Protein AF-A0A2V9Z020-F1 (afdb_monomer_lite)

pLDDT: mean 76.61, std 16.36, range [40.0, 91.0]

Structure (mmCIF, N/CA/C/O backbone):
data_AF-A0A2V9Z020-F1
#
_entry.id   AF-A0A2V9Z020-F1
#
loop_
_atom_site.group_PDB
_atom_site.id
_atom_site.type_symbol
_atom_site.label_atom_id
_atom_site.label_alt_id
_atom_site.label_comp_id
_atom_site.label_asym_id
_atom_site.label_entity_id
_atom_site.label_seq_id
_atom_site.pdbx_PDB_ins_code
_atom_site.Cartn_x
_atom_site.Cartn_y
_atom_site.Cartn_z
_atom_site.occupancy
_atom_site.B_iso_or_equiv
_atom_site.auth_seq_id
_atom_site.auth_comp_id
_atom_site.auth_asym_id
_atom_site.auth_atom_id
_atom_site.pdbx_PDB_model_num
ATOM 1 N N . MET A 1 1 ? -11.389 18.663 8.753 1.00 43.09 1 MET A N 1
ATOM 2 C CA . MET A 1 1 ? -11.159 17.211 8.615 1.00 43.09 1 MET A CA 1
ATOM 3 C C . MET A 1 1 ? -10.323 16.812 9.813 1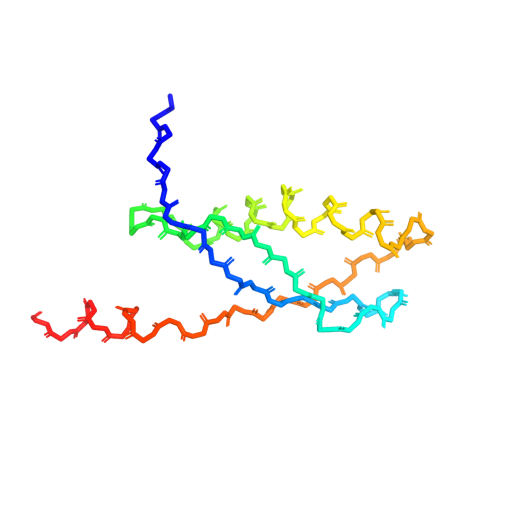.00 43.09 1 MET A C 1
ATOM 5 O O . MET A 1 1 ? -9.197 17.272 9.904 1.00 43.09 1 MET A O 1
ATOM 9 N N . ASN A 1 2 ? -10.910 16.126 10.795 1.00 43.06 2 ASN A N 1
ATOM 10 C CA . ASN A 1 2 ? -10.168 15.721 11.987 1.00 43.06 2 ASN A CA 1
ATOM 11 C C . ASN A 1 2 ? -9.206 14.601 11.591 1.00 43.06 2 ASN A C 1
ATOM 13 O O . ASN A 1 2 ? -9.644 13.494 11.283 1.00 43.06 2 ASN A O 1
ATOM 17 N N . ASP A 1 3 ? -7.912 14.911 11.592 1.00 52.09 3 ASP A N 1
ATOM 18 C CA . ASP A 1 3 ? -6.825 13.939 11.591 1.00 52.09 3 ASP A CA 1
ATOM 19 C C . ASP A 1 3 ? -6.883 13.138 12.897 1.00 52.09 3 ASP A C 1
ATOM 21 O O . ASP A 1 3 ? -6.135 13.377 13.844 1.00 52.09 3 ASP A O 1
ATOM 25 N N . VAL A 1 4 ? -7.801 12.176 12.973 1.00 55.00 4 VAL A N 1
ATOM 26 C CA . VAL A 1 4 ? -7.683 11.093 13.947 1.00 55.00 4 VAL A CA 1
ATOM 27 C C . VAL A 1 4 ? -6.514 10.243 13.454 1.00 55.00 4 VAL A C 1
ATOM 29 O O . VAL A 1 4 ? -6.674 9.371 12.601 1.00 55.00 4 VAL A O 1
ATOM 32 N N . GLN A 1 5 ? -5.306 10.593 13.899 1.00 62.91 5 GLN A N 1
ATOM 33 C CA . GLN A 1 5 ? -4.076 9.878 13.577 1.00 62.91 5 GLN A CA 1
ATOM 34 C C . GLN A 1 5 ? -4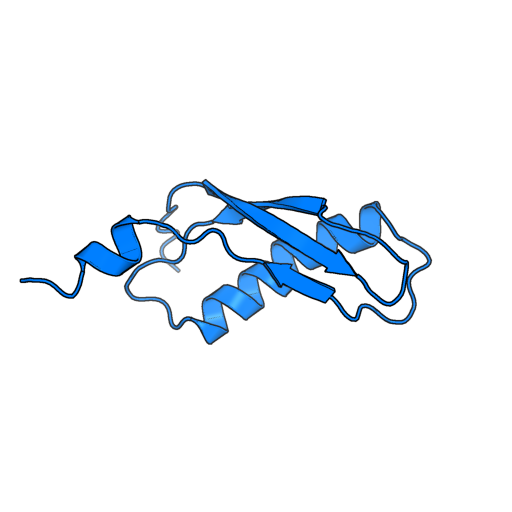.112 8.517 14.281 1.00 62.91 5 GLN A C 1
ATOM 36 O O . GLN A 1 5 ? -3.656 8.375 15.412 1.00 62.91 5 GLN A O 1
ATOM 41 N N . GLY A 1 6 ? -4.729 7.531 13.628 1.00 67.50 6 GLY A N 1
ATOM 42 C CA . GLY A 1 6 ? -4.658 6.134 14.046 1.00 67.50 6 GLY A CA 1
ATOM 43 C C . GLY A 1 6 ? -3.215 5.611 14.004 1.00 67.50 6 GLY A C 1
ATOM 44 O O . GLY A 1 6 ? -2.357 6.217 13.348 1.00 67.50 6 GLY A O 1
ATOM 45 N N . PRO A 1 7 ? -2.927 4.496 14.697 1.00 81.81 7 PRO A N 1
ATOM 46 C CA . PRO A 1 7 ? -1.606 3.882 14.672 1.00 81.81 7 PRO A CA 1
ATOM 47 C C . PRO A 1 7 ? -1.225 3.453 13.249 1.00 81.81 7 PRO A C 1
ATOM 49 O O . PRO A 1 7 ? -2.066 3.280 12.367 1.00 81.81 7 PRO A O 1
ATOM 52 N N . MET A 1 8 ? 0.073 3.296 13.011 1.00 85.50 8 MET A N 1
ATOM 53 C CA . MET A 1 8 ? 0.598 2.852 11.723 1.00 85.50 8 MET A CA 1
ATOM 54 C C . MET A 1 8 ? 0.684 1.319 11.688 1.00 85.50 8 MET A C 1
ATOM 56 O O . MET A 1 8 ? 1.170 0.711 12.638 1.00 85.50 8 MET A O 1
ATOM 60 N N . VAL A 1 9 ? 0.255 0.699 10.588 1.00 85.00 9 VAL A N 1
ATOM 61 C CA . VAL A 1 9 ? 0.277 -0.758 10.374 1.00 85.00 9 VAL A CA 1
ATOM 62 C C . VAL A 1 9 ? 1.080 -1.119 9.127 1.00 85.00 9 VAL A C 1
ATOM 64 O O . VAL A 1 9 ? 1.099 -0.373 8.147 1.00 85.00 9 VAL A O 1
ATOM 67 N N . GLU A 1 10 ? 1.759 -2.266 9.153 1.00 85.88 10 GLU A N 1
ATOM 68 C CA . GLU A 1 10 ? 2.472 -2.797 7.987 1.00 85.88 10 GLU A CA 1
ATOM 69 C C . GLU A 1 10 ? 1.508 -3.588 7.098 1.00 85.88 10 GLU A C 1
ATOM 71 O O . GLU A 1 10 ? 0.880 -4.545 7.549 1.00 85.88 10 GLU A O 1
ATOM 76 N N . VAL A 1 11 ? 1.420 -3.217 5.823 1.00 86.38 11 VAL A N 1
ATOM 77 C CA . VAL A 1 11 ? 0.706 -3.984 4.797 1.00 86.38 11 VAL A CA 1
ATOM 78 C C . VAL A 1 11 ? 1.686 -4.462 3.738 1.00 86.38 11 VAL A C 1
ATOM 80 O O . VAL A 1 11 ? 2.765 -3.893 3.546 1.00 86.38 11 VAL A O 1
ATOM 83 N N . LEU A 1 12 ? 1.304 -5.521 3.033 1.00 89.62 12 LEU A N 1
ATOM 84 C CA . LEU A 1 12 ? 2.069 -6.038 1.912 1.00 89.62 12 LEU A CA 1
ATOM 85 C C . LEU A 1 12 ? 1.321 -5.751 0.619 1.00 89.62 12 LEU A C 1
ATOM 87 O O . LEU A 1 12 ? 0.104 -5.896 0.552 1.00 89.62 12 LEU A O 1
ATOM 91 N N . TYR A 1 13 ? 2.045 -5.420 -0.439 1.00 89.75 13 TYR A N 1
ATOM 92 C CA . TYR A 1 13 ? 1.475 -5.418 -1.779 1.00 89.75 13 TYR A CA 1
ATOM 93 C C . TYR A 1 13 ? 2.410 -6.086 -2.783 1.00 89.75 13 TYR A C 1
ATOM 95 O O . TYR A 1 13 ? 3.612 -6.253 -2.552 1.00 89.75 13 TYR A O 1
ATOM 103 N N . SER A 1 14 ? 1.838 -6.533 -3.892 1.00 90.19 14 SER A N 1
ATOM 104 C CA . SER A 1 14 ? 2.577 -7.036 -5.048 1.00 90.19 14 SER A CA 1
ATOM 105 C C . SER A 1 14 ? 2.023 -6.379 -6.300 1.00 90.19 14 SER A C 1
ATOM 107 O O . SER A 1 14 ? 0.822 -6.175 -6.383 1.00 90.19 14 SER A O 1
ATOM 109 N N . CYS A 1 15 ? 2.862 -6.052 -7.276 1.00 90.12 15 CYS A N 1
ATOM 110 C CA . CYS A 1 15 ? 2.420 -5.575 -8.578 1.00 90.12 15 CYS A CA 1
ATOM 111 C C . CYS A 1 15 ? 2.703 -6.644 -9.628 1.00 90.12 15 CYS A C 1
ATOM 113 O O . CYS A 1 15 ? 3.858 -6.958 -9.922 1.00 90.12 15 CYS A O 1
ATOM 115 N N . MET A 1 16 ? 1.642 -7.181 -10.228 1.00 86.62 16 MET A N 1
ATOM 116 C CA . MET A 1 16 ? 1.770 -8.163 -11.305 1.00 86.62 16 MET A CA 1
ATOM 117 C C . MET A 1 16 ? 2.356 -7.555 -12.585 1.00 86.62 16 MET A C 1
ATOM 119 O O . MET A 1 16 ? 2.960 -8.275 -13.371 1.00 86.62 16 MET A O 1
ATOM 123 N N . GLY A 1 17 ? 2.201 -6.242 -12.790 1.00 86.56 17 GLY A N 1
ATOM 124 C CA . GLY A 1 17 ? 2.681 -5.554 -13.989 1.00 86.56 17 GLY A CA 1
ATOM 125 C C . GLY A 1 17 ? 4.203 -5.449 -14.070 1.00 86.56 17 GLY A C 1
ATOM 126 O O . GLY A 1 17 ? 4.776 -5.708 -15.122 1.00 86.56 17 GLY A O 1
ATOM 127 N N . CYS A 1 18 ? 4.868 -5.084 -12.969 1.00 88.50 18 CYS A N 1
ATOM 128 C CA . CYS A 1 18 ? 6.333 -4.974 -12.909 1.00 88.50 18 CYS A CA 1
ATOM 129 C C . CYS A 1 18 ? 7.019 -6.139 -12.180 1.00 88.50 18 CYS A C 1
ATOM 131 O O . CYS A 1 18 ? 8.245 -6.178 -12.109 1.00 88.50 18 CYS A O 1
ATOM 133 N N . GLY A 1 19 ? 6.255 -7.079 -11.617 1.00 87.81 19 GLY A N 1
ATOM 134 C CA . GLY A 1 19 ? 6.794 -8.226 -10.888 1.00 87.81 19 GLY A CA 1
ATOM 135 C C . GLY A 1 19 ? 7.259 -7.919 -9.461 1.00 87.81 19 GLY A C 1
ATOM 136 O O . GLY A 1 19 ? 7.896 -8.775 -8.846 1.00 87.81 19 GLY A O 1
ATOM 137 N N . LEU A 1 20 ? 6.936 -6.743 -8.911 1.00 89.19 20 LEU A N 1
ATOM 138 C CA . LEU A 1 20 ? 7.206 -6.414 -7.511 1.00 89.19 20 LEU A CA 1
ATOM 139 C C . LEU A 1 20 ? 6.407 -7.359 -6.602 1.00 89.19 20 LEU A C 1
ATOM 141 O O . LEU A 1 20 ? 5.190 -7.459 -6.731 1.00 89.19 20 LEU A O 1
ATOM 145 N N . LYS A 1 21 ? 7.069 -8.065 -5.680 1.00 89.19 21 LYS A N 1
ATOM 146 C CA . LYS A 1 21 ? 6.429 -9.081 -4.826 1.00 89.19 21 LYS A CA 1
ATOM 147 C C . LYS A 1 21 ? 6.641 -8.782 -3.351 1.00 89.19 21 LYS A C 1
ATOM 149 O O . LYS A 1 21 ? 7.769 -8.535 -2.935 1.00 89.19 21 LYS A O 1
ATOM 154 N N . LYS A 1 22 ? 5.567 -8.906 -2.562 1.00 86.88 22 LYS A N 1
ATOM 155 C CA . LYS A 1 22 ? 5.578 -8.831 -1.086 1.00 86.88 22 LYS A CA 1
ATOM 156 C C . LYS A 1 22 ? 6.312 -7.592 -0.551 1.00 86.88 22 LYS A C 1
ATOM 158 O O . LYS A 1 22 ? 7.072 -7.673 0.414 1.00 86.88 22 LYS A O 1
ATOM 163 N N . ARG A 1 23 ? 6.096 -6.439 -1.182 1.00 89.50 23 ARG A N 1
ATOM 164 C CA . ARG A 1 23 ? 6.654 -5.168 -0.731 1.00 89.50 23 ARG A CA 1
ATOM 165 C C . ARG A 1 23 ? 5.902 -4.707 0.513 1.00 89.50 23 ARG A C 1
ATOM 167 O O . ARG A 1 23 ? 4.680 -4.607 0.490 1.00 89.50 23 ARG A O 1
ATOM 174 N N . ARG A 1 24 ? 6.647 -4.431 1.580 1.00 91.00 24 ARG A N 1
ATOM 175 C CA . ARG A 1 24 ? 6.137 -3.843 2.824 1.00 91.00 24 ARG A CA 1
ATOM 176 C C . ARG A 1 24 ? 5.957 -2.345 2.668 1.00 91.00 24 ARG A C 1
ATOM 178 O O . ARG A 1 24 ? 6.895 -1.669 2.250 1.00 91.00 24 ARG A O 1
ATOM 185 N N . VAL A 1 25 ? 4.790 -1.848 3.052 1.00 89.75 25 VAL A N 1
ATOM 186 C CA . VAL A 1 25 ? 4.522 -0.418 3.179 1.00 89.75 25 VAL A CA 1
ATOM 187 C C . VAL A 1 25 ? 3.766 -0.161 4.475 1.00 89.75 25 VAL A C 1
ATOM 189 O O . VAL A 1 25 ? 2.897 -0.934 4.875 1.00 89.75 25 VAL A O 1
ATOM 192 N N . THR A 1 26 ? 4.128 0.922 5.149 1.00 88.94 26 THR A N 1
ATOM 193 C CA . THR A 1 26 ? 3.507 1.320 6.407 1.00 88.94 26 THR A CA 1
ATOM 194 C C . THR A 1 26 ? 2.394 2.318 6.115 1.00 88.94 26 THR A C 1
ATOM 196 O O . THR A 1 26 ? 2.639 3.354 5.497 1.00 88.94 26 THR A O 1
ATOM 199 N N . VAL A 1 27 ? 1.176 2.018 6.557 1.00 86.00 27 VAL A N 1
ATOM 200 C CA . VAL A 1 27 ? -0.032 2.808 6.274 1.00 86.00 27 VAL A CA 1
ATOM 201 C C . VAL A 1 27 ? -0.770 3.126 7.566 1.00 86.00 27 VAL A C 1
ATOM 203 O O . VAL A 1 27 ? -0.515 2.504 8.594 1.00 86.00 27 VAL A O 1
ATOM 206 N N . ARG A 1 28 ? -1.685 4.095 7.540 1.00 86.19 28 ARG A N 1
ATOM 207 C CA . ARG A 1 28 ? -2.543 4.361 8.702 1.00 86.19 28 ARG A CA 1
ATOM 208 C C . ARG A 1 28 ? -3.541 3.227 8.895 1.00 86.19 28 ARG A C 1
ATOM 210 O O . ARG A 1 28 ? -4.165 2.792 7.928 1.00 86.19 28 ARG A O 1
ATOM 217 N N . GLU A 1 29 ? -3.716 2.782 10.135 1.00 84.56 29 GLU A N 1
ATOM 218 C CA . GLU A 1 29 ? -4.803 1.879 10.498 1.00 84.56 29 GLU A CA 1
ATOM 219 C C . GLU A 1 29 ? -6.151 2.504 10.128 1.00 84.56 29 GLU A C 1
ATOM 221 O O . GLU A 1 29 ? -6.348 3.718 10.236 1.00 84.56 29 GLU A O 1
ATOM 226 N N . ARG A 1 30 ? -7.089 1.663 9.688 1.00 83.62 30 ARG A N 1
ATOM 227 C CA . ARG A 1 30 ? -8.454 2.084 9.396 1.00 83.62 30 ARG A CA 1
ATOM 228 C C . ARG A 1 30 ? -9.171 2.508 10.683 1.00 83.62 30 ARG A C 1
ATOM 230 O O . ARG A 1 30 ? -9.404 1.654 11.539 1.00 83.62 30 ARG A O 1
ATOM 237 N N . PRO A 1 31 ? -9.648 3.757 10.799 1.00 81.56 31 PRO A N 1
ATOM 238 C CA . PRO A 1 31 ? -10.569 4.137 11.859 1.00 81.56 31 PRO A CA 1
ATOM 239 C C . PRO A 1 31 ? -11.853 3.300 11.783 1.00 81.56 31 PRO A C 1
ATOM 241 O O . PRO A 1 31 ? -12.395 3.089 10.698 1.00 81.56 31 PRO A O 1
ATOM 244 N N . ALA A 1 32 ? -12.400 2.881 12.926 1.00 78.19 32 ALA A N 1
ATOM 245 C CA . ALA A 1 32 ? -13.619 2.060 12.972 1.00 78.19 32 ALA A CA 1
ATOM 246 C C . ALA A 1 32 ? -14.822 2.697 12.243 1.00 78.19 32 ALA A C 1
ATOM 248 O O . ALA A 1 32 ? -15.665 1.989 11.697 1.00 78.19 32 ALA A O 1
ATOM 249 N N . VAL A 1 33 ? -14.868 4.032 12.212 1.00 79.19 33 VAL A N 1
ATOM 250 C CA . VAL A 1 33 ? -15.915 4.841 11.570 1.00 79.19 33 VAL A CA 1
ATOM 251 C C . VAL A 1 33 ? -15.718 5.028 10.061 1.00 79.19 33 VAL A C 1
ATOM 253 O O . VAL A 1 33 ? -16.648 5.455 9.385 1.00 79.19 33 VAL A O 1
ATOM 256 N N . GLN A 1 34 ? -14.530 4.729 9.521 1.00 80.12 34 GLN A N 1
ATOM 257 C CA . GLN A 1 34 ? -14.237 4.880 8.094 1.00 80.12 34 GLN A CA 1
ATOM 258 C C . GLN A 1 34 ? -14.689 3.634 7.323 1.00 80.12 34 GLN A C 1
ATOM 260 O O . GLN A 1 34 ? -14.392 2.487 7.696 1.00 80.12 34 GLN A O 1
ATOM 265 N N . ALA A 1 35 ? -15.378 3.855 6.203 1.00 83.69 35 ALA A N 1
ATOM 266 C CA . ALA A 1 35 ? -15.760 2.778 5.304 1.00 83.69 35 ALA A CA 1
ATOM 267 C C . ALA A 1 35 ? -14.510 2.078 4.745 1.00 83.69 35 ALA A C 1
ATOM 269 O O . ALA A 1 35 ? -13.526 2.719 4.376 1.00 83.69 35 ALA A O 1
ATOM 270 N N . VAL A 1 36 ? -14.552 0.743 4.650 1.00 82.06 36 VAL A N 1
ATOM 271 C CA . VAL A 1 36 ? -13.410 -0.062 4.173 1.00 82.06 36 VAL A CA 1
ATOM 272 C C . VAL A 1 36 ? -12.952 0.387 2.784 1.00 82.06 36 VAL A C 1
ATOM 274 O O . VAL A 1 36 ? -11.756 0.525 2.563 1.00 82.06 36 VAL A O 1
ATOM 277 N N . GLY A 1 37 ? -13.887 0.656 1.867 1.00 82.00 37 GLY A N 1
ATOM 278 C CA . GLY A 1 37 ? -13.560 1.091 0.506 1.00 82.00 37 GLY A CA 1
ATOM 279 C C . GLY A 1 37 ? -12.860 2.451 0.453 1.00 82.00 37 GLY A C 1
ATOM 280 O O . GLY A 1 37 ? -11.902 2.614 -0.295 1.00 82.00 37 GLY A O 1
ATOM 281 N N . GLU A 1 38 ? -13.286 3.407 1.280 1.00 86.31 38 GLU A N 1
ATOM 282 C CA . GLU A 1 38 ? -12.645 4.726 1.371 1.00 86.31 38 GLU A CA 1
ATOM 283 C C . GLU A 1 38 ? -11.225 4.615 1.922 1.00 86.31 38 GLU A C 1
ATOM 285 O O . GLU A 1 38 ? -10.299 5.206 1.369 1.00 86.31 38 GLU A O 1
ATOM 290 N N . TRP A 1 39 ? -11.045 3.801 2.963 1.00 84.62 39 TRP A N 1
ATOM 291 C CA . TRP A 1 39 ? -9.730 3.541 3.534 1.00 84.62 39 TRP A CA 1
ATOM 292 C C . TRP A 1 39 ? -8.798 2.829 2.547 1.00 84.62 39 TRP A C 1
ATOM 294 O O . TRP A 1 39 ? -7.647 3.230 2.395 1.00 84.62 39 TRP A O 1
ATOM 304 N N . ILE A 1 40 ? -9.291 1.814 1.823 1.00 83.75 40 ILE A N 1
ATOM 305 C CA . ILE A 1 40 ? -8.516 1.134 0.774 1.00 83.75 40 ILE A CA 1
ATOM 306 C C . ILE A 1 40 ? -8.114 2.129 -0.314 1.00 83.75 40 ILE A C 1
ATOM 308 O O . ILE A 1 40 ? -6.952 2.136 -0.708 1.00 83.75 40 ILE A O 1
ATOM 312 N N . ASN A 1 41 ? -9.027 2.986 -0.778 1.00 85.44 41 ASN A N 1
ATOM 313 C CA . ASN A 1 41 ? -8.708 3.997 -1.787 1.00 85.44 41 ASN A CA 1
ATOM 314 C C . ASN A 1 41 ? -7.628 4.966 -1.300 1.00 85.44 41 ASN A C 1
ATOM 316 O O . ASN A 1 41 ? -6.676 5.241 -2.030 1.00 85.44 41 ASN A O 1
ATOM 320 N N . GLU A 1 42 ? -7.737 5.454 -0.063 1.00 85.31 42 GLU A N 1
ATOM 321 C CA . GLU A 1 42 ? -6.709 6.300 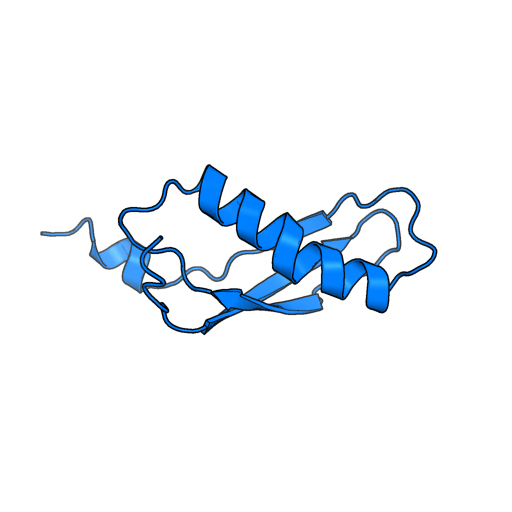0.539 1.00 85.31 42 GLU A CA 1
ATOM 322 C C . GLU A 1 42 ? -5.361 5.577 0.593 1.00 85.31 42 GLU A C 1
ATOM 324 O O . GLU A 1 42 ? -4.337 6.115 0.171 1.00 85.31 42 GLU A O 1
ATOM 329 N N . MET A 1 43 ? -5.365 4.337 1.069 1.00 84.62 43 MET A N 1
ATOM 330 C CA . MET A 1 43 ? -4.167 3.533 1.234 1.00 84.62 43 MET A CA 1
ATOM 331 C C . MET A 1 43 ? -3.507 3.198 -0.120 1.00 84.62 43 MET A C 1
ATOM 333 O O . MET A 1 43 ? -2.287 3.331 -0.258 1.00 84.62 43 MET A O 1
ATOM 337 N N . VAL A 1 44 ? -4.296 2.849 -1.141 1.00 84.81 44 VAL A N 1
ATOM 338 C CA . VAL A 1 44 ? -3.813 2.584 -2.505 1.00 84.81 44 VAL A CA 1
ATOM 339 C C . VAL A 1 44 ? -3.225 3.848 -3.124 1.00 84.81 44 VAL A C 1
ATOM 341 O O . VAL A 1 44 ? -2.122 3.800 -3.658 1.00 84.81 44 VAL A O 1
ATOM 344 N N . MET A 1 45 ? -3.913 4.985 -3.026 1.00 81.00 45 MET A N 1
ATOM 345 C CA . MET A 1 45 ? -3.478 6.218 -3.686 1.00 81.00 45 MET A CA 1
ATOM 346 C C . MET A 1 45 ? -2.298 6.889 -2.982 1.00 81.00 45 MET A C 1
ATOM 348 O O . MET A 1 45 ? -1.377 7.363 -3.643 1.00 81.00 45 MET A O 1
ATOM 352 N N . ARG A 1 46 ? -2.314 6.953 -1.645 1.00 84.62 46 ARG A N 1
ATOM 353 C CA . ARG A 1 46 ? -1.338 7.739 -0.876 1.00 84.62 46 ARG A CA 1
ATOM 354 C C . ARG A 1 46 ? -0.102 6.959 -0.466 1.00 84.62 46 ARG A C 1
ATOM 356 O O . ARG A 1 46 ? 0.961 7.555 -0.369 1.00 84.62 46 ARG A O 1
ATOM 363 N N . TYR A 1 47 ? -0.225 5.661 -0.207 1.00 87.62 47 TYR A N 1
ATOM 364 C CA . TYR A 1 47 ? 0.883 4.885 0.347 1.00 87.62 47 TYR A CA 1
ATOM 365 C C . TYR A 1 47 ?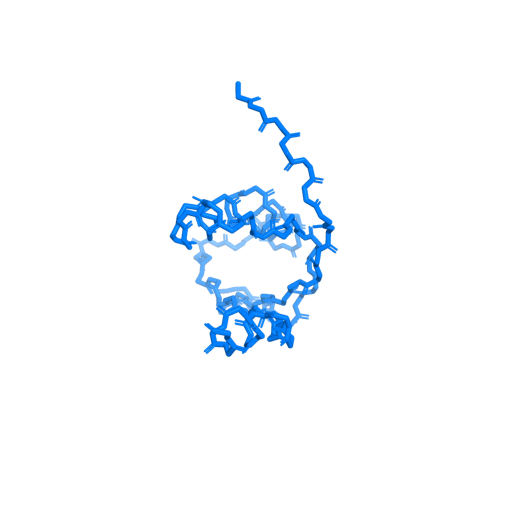 1.434 3.908 -0.681 1.00 87.62 47 TYR A C 1
ATOM 367 O O . TYR A 1 47 ? 2.595 4.011 -1.072 1.00 87.62 47 TYR A O 1
ATOM 375 N N . VAL A 1 48 ? 0.590 2.996 -1.166 1.00 88.00 48 VAL A N 1
ATOM 376 C CA . VAL A 1 48 ? 1.012 1.956 -2.114 1.00 88.00 48 VAL A CA 1
ATOM 377 C C . VAL A 1 48 ? 1.410 2.569 -3.453 1.00 88.00 48 VAL A C 1
ATOM 379 O O . VAL A 1 48 ? 2.451 2.219 -3.992 1.00 88.00 48 VAL A O 1
ATOM 382 N N . GLY A 1 49 ? 0.620 3.507 -3.978 1.00 87.12 49 GLY A N 1
ATOM 383 C CA . GLY A 1 49 ? 0.869 4.145 -5.267 1.00 87.12 49 GLY A CA 1
ATOM 384 C C . GLY A 1 49 ? 2.188 4.914 -5.296 1.00 87.12 49 GLY A C 1
ATOM 385 O O . GLY A 1 49 ? 2.981 4.727 -6.216 1.00 87.12 49 GLY A O 1
ATOM 386 N N . LEU A 1 50 ? 2.459 5.725 -4.267 1.00 88.62 50 LEU A N 1
ATOM 387 C CA . LEU A 1 50 ? 3.706 6.488 -4.171 1.00 88.62 50 LEU A CA 1
ATOM 388 C C . LEU A 1 50 ? 4.929 5.577 -4.004 1.00 88.62 50 LEU A C 1
ATOM 390 O O . LEU A 1 50 ? 5.912 5.756 -4.724 1.00 88.62 50 LEU A O 1
ATOM 394 N N . ASP A 1 51 ? 4.858 4.578 -3.115 1.00 90.81 51 ASP A N 1
ATOM 395 C CA . ASP A 1 51 ? 5.936 3.590 -2.961 1.00 90.81 51 ASP A CA 1
ATOM 396 C C . ASP A 1 51 ? 6.170 2.830 -4.273 1.00 90.81 51 ASP A C 1
ATOM 398 O O . ASP A 1 51 ? 7.306 2.681 -4.717 1.00 90.81 51 ASP A O 1
ATOM 402 N N . HIS A 1 52 ? 5.101 2.428 -4.959 1.00 90.19 52 HIS A N 1
ATOM 403 C CA . HIS A 1 52 ? 5.197 1.704 -6.219 1.00 90.19 52 HIS A CA 1
ATOM 404 C C . HIS A 1 52 ? 5.843 2.535 -7.331 1.00 90.19 52 HIS A C 1
ATOM 406 O O . HIS A 1 52 ? 6.702 2.020 -8.043 1.00 90.19 52 HIS A O 1
ATOM 412 N N . MET A 1 53 ? 5.484 3.814 -7.483 1.00 89.06 53 MET A N 1
ATOM 413 C CA . MET A 1 53 ? 6.136 4.688 -8.467 1.00 89.06 53 MET A CA 1
ATOM 414 C C . MET A 1 53 ? 7.634 4.846 -8.188 1.00 89.06 53 MET A C 1
ATOM 416 O O . MET A 1 53 ? 8.425 4.881 -9.127 1.00 89.06 53 MET A O 1
ATOM 420 N N . ALA A 1 54 ? 8.035 4.904 -6.915 1.00 90.56 54 ALA A N 1
ATOM 421 C CA . ALA A 1 54 ? 9.443 4.981 -6.537 1.00 90.56 54 ALA A CA 1
ATOM 422 C C . ALA A 1 54 ? 10.193 3.666 -6.819 1.00 90.56 54 ALA A C 1
ATOM 424 O O . ALA A 1 54 ? 11.317 3.685 -7.318 1.00 90.56 54 ALA A O 1
ATOM 425 N N . MET A 1 55 ? 9.567 2.521 -6.532 1.00 90.50 55 MET A N 1
ATOM 426 C CA . MET A 1 55 ? 10.184 1.195 -6.673 1.00 90.50 55 MET A CA 1
ATOM 427 C C . MET A 1 55 ? 10.106 0.621 -8.092 1.00 9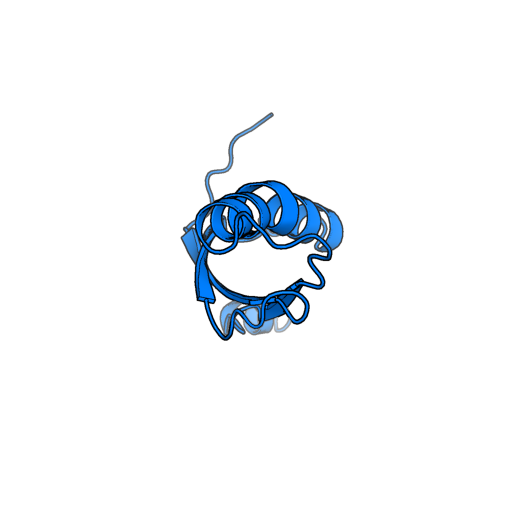0.50 55 MET A C 1
ATOM 429 O O . MET A 1 55 ? 10.844 -0.300 -8.439 1.00 90.50 55 MET A O 1
ATOM 433 N N . SER A 1 56 ? 9.175 1.093 -8.915 1.00 89.50 56 SER A N 1
ATOM 434 C CA . SER A 1 56 ? 8.920 0.588 -10.265 1.00 89.50 56 SER A CA 1
ATOM 435 C C . SER A 1 56 ? 8.503 1.726 -11.206 1.00 89.50 56 SER A C 1
ATOM 437 O O . SER A 1 56 ? 7.400 1.695 -11.756 1.00 89.50 56 SER A O 1
ATOM 439 N N . PRO A 1 57 ? 9.388 2.715 -11.445 1.00 88.19 57 PRO A N 1
ATOM 440 C CA . PRO A 1 57 ? 9.065 3.931 -12.203 1.00 88.19 57 PRO A CA 1
ATOM 441 C C . PRO A 1 57 ? 8.693 3.669 -13.669 1.00 88.19 57 PRO A C 1
ATOM 443 O O . PRO A 1 57 ? 8.064 4.504 -14.308 1.00 88.19 57 PRO A O 1
ATOM 446 N N . LEU A 1 58 ? 9.062 2.502 -14.206 1.00 89.69 58 LEU A N 1
ATOM 447 C CA . LEU A 1 58 ? 8.745 2.079 -15.574 1.00 89.69 58 LEU A CA 1
ATOM 448 C C . LEU A 1 58 ? 7.484 1.203 -15.660 1.00 89.69 58 LEU A C 1
ATOM 450 O O . LEU A 1 58 ? 7.171 0.672 -16.725 1.00 89.69 58 LEU A O 1
ATOM 454 N N . CYS A 1 59 ? 6.762 1.001 -14.554 1.00 88.38 59 CYS A N 1
ATOM 455 C CA . CYS A 1 59 ? 5.545 0.202 -14.567 1.00 88.38 59 CYS A CA 1
ATOM 456 C C . CYS A 1 59 ? 4.400 0.970 -15.241 1.00 88.38 59 CYS A C 1
ATOM 458 O O . CYS A 1 59 ? 3.879 1.939 -14.698 1.00 88.38 59 CYS A O 1
ATOM 460 N N . THR A 1 60 ? 3.973 0.497 -16.411 1.00 81.31 60 THR A N 1
ATOM 461 C CA . THR A 1 60 ? 2.881 1.099 -17.196 1.00 81.31 60 THR A CA 1
ATOM 462 C C . THR A 1 60 ? 1.507 0.494 -16.899 1.00 81.31 60 THR A C 1
ATOM 464 O O . THR A 1 60 ? 0.495 1.011 -17.360 1.00 81.31 60 THR A O 1
ATOM 467 N N . HIS A 1 61 ? 1.460 -0.593 -16.122 1.00 69.88 61 HIS A N 1
ATOM 468 C CA . HIS A 1 61 ? 0.234 -1.328 -15.802 1.00 69.88 61 HIS A CA 1
ATOM 469 C C . HIS A 1 61 ? 0.219 -1.776 -14.332 1.00 69.88 61 HIS A C 1
ATOM 471 O O . HIS A 1 61 ? 0.453 -2.955 -14.045 1.00 69.88 61 HIS A O 1
ATOM 477 N N . PRO A 1 62 ? -0.050 -0.868 -13.376 1.00 63.41 62 PRO A N 1
ATOM 478 C CA . PRO A 1 62 ? -0.066 -1.204 -11.958 1.00 63.41 62 PRO A CA 1
ATOM 479 C C . PRO A 1 62 ? -1.312 -2.031 -11.606 1.00 63.41 62 PRO A C 1
ATOM 481 O O . PRO A 1 62 ? -2.331 -1.511 -11.162 1.00 63.41 62 PRO A O 1
ATOM 484 N N . LYS A 1 63 ? -1.237 -3.350 -11.799 1.00 72.69 63 LYS A N 1
ATOM 485 C CA . LYS A 1 63 ? -2.163 -4.308 -11.179 1.00 72.69 63 LYS A CA 1
ATOM 486 C C . LYS A 1 63 ? -1.584 -4.704 -9.827 1.00 72.69 63 LYS A C 1
ATOM 488 O O . LYS A 1 63 ? -0.813 -5.662 -9.749 1.00 72.69 63 LYS A O 1
ATOM 493 N N . ALA A 1 64 ? -1.870 -3.894 -8.810 1.00 73.44 64 ALA A N 1
ATOM 494 C CA . ALA A 1 64 ? -1.391 -4.120 -7.457 1.00 73.44 64 ALA A CA 1
ATOM 495 C C . ALA A 1 64 ? -2.391 -4.968 -6.659 1.00 73.44 64 ALA A C 1
ATOM 497 O O . ALA A 1 64 ? -3.522 -4.542 -6.434 1.00 73.44 64 ALA A O 1
ATOM 498 N N . ASP A 1 65 ? -1.953 -6.139 -6.208 1.00 80.00 65 ASP A N 1
ATOM 499 C CA . ASP A 1 65 ? -2.661 -6.945 -5.222 1.00 80.00 65 ASP A CA 1
ATOM 500 C C . ASP A 1 65 ? -2.227 -6.515 -3.826 1.00 80.00 65 ASP A C 1
ATOM 502 O O . ASP A 1 65 ? -1.032 -6.467 -3.509 1.00 80.00 65 ASP A O 1
ATOM 506 N N . LEU A 1 66 ? -3.208 -6.225 -2.982 1.00 78.12 66 LEU A N 1
ATOM 507 C CA . LEU A 1 66 ? -2.993 -5.803 -1.612 1.00 78.12 66 LEU A CA 1
ATOM 508 C C . LEU A 1 66 ? -3.271 -6.954 -0.646 1.00 78.12 66 LEU A C 1
ATOM 510 O O . LEU A 1 66 ? -4.351 -7.540 -0.638 1.00 78.12 66 LEU A O 1
ATOM 514 N N . MET A 1 67 ? -2.306 -7.219 0.221 1.00 81.19 67 MET A N 1
ATOM 515 C CA . MET A 1 67 ? -2.408 -8.154 1.331 1.00 81.19 67 MET A CA 1
ATOM 516 C C . MET A 1 67 ? -2.442 -7.353 2.631 1.00 81.19 67 MET A C 1
ATOM 518 O O . MET A 1 67 ? -1.429 -6.822 3.094 1.00 81.19 67 MET A O 1
ATOM 522 N N . LEU A 1 68 ? -3.634 -7.262 3.213 1.00 67.94 68 LEU A N 1
ATOM 523 C CA . LEU A 1 68 ? -3.835 -6.623 4.504 1.00 67.94 68 LEU A CA 1
ATOM 524 C C . LEU A 1 68 ? -3.428 -7.579 5.631 1.00 67.94 68 LEU A C 1
ATOM 526 O O . LEU A 1 68 ? -3.771 -8.764 5.562 1.00 67.94 68 LEU A O 1
ATOM 530 N N . PRO A 1 69 ? -2.722 -7.100 6.670 1.00 63.06 69 PRO A N 1
ATOM 531 C CA . PRO A 1 69 ? -2.487 -7.895 7.858 1.00 63.06 69 PRO A CA 1
ATOM 532 C C . PRO A 1 69 ? -3.845 -8.242 8.466 1.00 63.06 69 PRO A C 1
ATOM 534 O O . PRO A 1 69 ? -4.706 -7.379 8.657 1.00 63.06 69 PRO A O 1
ATOM 537 N N . TYR A 1 70 ? -4.042 -9.520 8.769 1.00 53.03 70 TYR A N 1
ATOM 538 C CA . TYR A 1 70 ? -5.150 -9.919 9.617 1.00 53.03 70 TYR A CA 1
ATOM 539 C C . TYR A 1 70 ? -4.827 -9.443 11.034 1.00 53.03 70 TYR A C 1
ATOM 541 O O . TYR A 1 70 ? -3.997 -10.025 11.726 1.00 53.03 70 TYR A O 1
ATOM 549 N N . ALA A 1 71 ? -5.417 -8.321 11.428 1.00 53.16 71 ALA A N 1
ATOM 550 C CA . ALA A 1 71 ? -5.289 -7.799 12.773 1.00 53.16 71 ALA A CA 1
ATOM 551 C C . ALA A 1 71 ? -6.265 -8.560 13.685 1.00 53.16 71 ALA A C 1
ATOM 553 O O . ALA A 1 71 ? -7.481 -8.429 13.523 1.00 53.16 71 ALA A O 1
ATOM 554 N N . ASP A 1 72 ? -5.756 -9.342 14.646 1.00 44.88 72 ASP A N 1
ATOM 555 C CA . ASP A 1 72 ? -6.567 -10.136 15.595 1.00 44.88 72 ASP A CA 1
ATOM 556 C C . ASP A 1 72 ? -7.653 -9.310 16.323 1.00 44.88 72 ASP A C 1
ATOM 558 O O . ASP A 1 72 ? -8.671 -9.841 16.767 1.00 44.88 72 ASP A O 1
ATOM 562 N N . HIS A 1 73 ? -7.491 -7.987 16.390 1.00 46.06 73 HIS A N 1
ATOM 563 C CA . HIS A 1 73 ? -8.423 -7.034 17.000 1.00 46.06 73 HIS A CA 1
ATOM 564 C C . HIS A 1 73 ? -9.681 -6.769 16.148 1.00 46.06 73 HIS A C 1
ATOM 566 O O . HIS A 1 73 ? -10.736 -6.459 16.703 1.00 46.06 73 HIS A O 1
ATOM 572 N N . ILE A 1 74 ? -9.645 -6.966 14.822 1.00 49.06 74 ILE A N 1
ATOM 573 C CA . ILE A 1 74 ? -10.842 -6.843 13.962 1.00 49.06 74 ILE A CA 1
ATOM 574 C C . ILE A 1 74 ? -11.83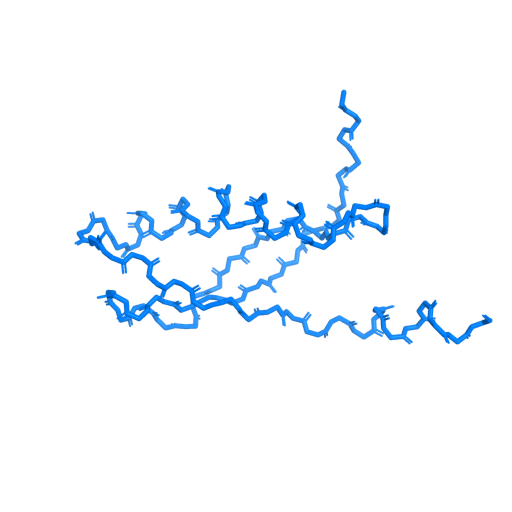0 -7.995 14.234 1.00 49.06 74 ILE A C 1
ATOM 576 O O . ILE A 1 74 ? -13.041 -7.833 14.074 1.00 49.06 74 ILE A O 1
ATOM 580 N N . GLY A 1 75 ? -11.337 -9.136 14.733 1.00 40.16 75 GLY A N 1
ATOM 581 C CA . GLY A 1 75 ? -12.153 -10.265 15.189 1.00 40.16 75 GLY A CA 1
ATOM 582 C C . GLY A 1 75 ? -12.744 -10.111 16.598 1.00 40.16 75 GLY A C 1
ATOM 583 O O . GLY A 1 75 ? -13.658 -10.860 16.951 1.00 40.16 75 GLY A O 1
ATOM 584 N N . GLN A 1 76 ? -12.265 -9.155 17.402 1.00 41.66 76 GLN A N 1
ATOM 585 C CA . GLN A 1 76 ? -12.741 -8.945 18.778 1.00 41.66 76 GLN A CA 1
ATOM 586 C C . GLN A 1 76 ? -13.935 -7.983 18.871 1.00 41.66 76 GLN A C 1
ATOM 588 O O . GLN A 1 76 ? -14.740 -8.109 19.788 1.00 41.66 76 GLN A O 1
ATOM 593 N N . ALA A 1 77 ? -14.146 -7.108 17.881 1.00 40.00 77 ALA A N 1
ATOM 594 C CA . ALA A 1 77 ? -15.289 -6.184 17.847 1.00 40.00 77 ALA A CA 1
ATOM 595 C C . ALA A 1 77 ? -16.648 -6.848 17.515 1.00 40.00 77 ALA A C 1
ATOM 597 O O . ALA A 1 77 ? -17.655 -6.159 17.389 1.00 40.00 77 ALA A O 1
ATOM 598 N N . ARG A 1 78 ? -16.695 -8.178 17.339 1.00 40.97 78 ARG A N 1
ATOM 599 C CA . ARG A 1 78 ? -17.928 -8.947 17.062 1.00 40.97 78 ARG A CA 1
ATOM 600 C C . ARG A 1 78 ? -18.280 -9.980 18.139 1.00 40.97 78 ARG A C 1
ATOM 602 O O . ARG A 1 78 ? -19.116 -10.844 17.894 1.00 40.97 78 ARG A O 1
ATOM 609 N N . ARG A 1 79 ? -17.641 -9.920 19.311 1.00 41.25 79 ARG A N 1
ATOM 610 C CA . ARG A 1 79 ? -17.978 -10.773 20.463 1.00 41.25 79 ARG A CA 1
ATOM 611 C C . ARG A 1 79 ? -18.206 -9.945 21.728 1.00 41.25 79 ARG A C 1
ATOM 613 O O . ARG A 1 79 ? -17.505 -10.156 22.711 1.00 41.25 79 ARG A O 1
ATOM 620 N N . GLN A 1 80 ? -19.147 -9.007 21.688 1.00 40.03 80 GLN A N 1
ATOM 621 C CA . GLN A 1 80 ? -19.853 -8.507 22.873 1.00 40.03 80 GLN A CA 1
ATOM 622 C C . GLN A 1 80 ? -21.316 -8.298 22.505 1.00 40.03 80 GLN A C 1
ATOM 624 O O . GLN A 1 80 ? -21.551 -7.753 21.402 1.00 40.03 80 GLN A O 1
#

Radius of gyration: 14.03 Å; chains: 1; bounding box: 30×28×40 Å

Sequence (80 aa):
MNDVQGPMVEVLYSCMGCGLKKRRVTVRERPAVQAVGEWINEMVMRYVGLDHMAMSPLCTHPKADLMLPYADHIGQARRQ

Secondary structure (DSSP, 8-state):
-----PPEEEEEEEETTTTEEEEEEEEEPPPTTS-HHHHHHHHIIIIIHHHHHHH-TT-SS--EEEE----TTTTTTT--

Foldseek 3Di:
DDCPQADKDWKFKAFPQQGRGRDIKIDGDDDPPDDPVVRVVCCVVPIVVVVCCVVPVPRPDGPMDIGGPPDVVVVVVPPD